Protein AF-A0ABD1BTR8-F1 (afdb_monomer_lite)

Organism: NCBI:txid228776

Sequence (108 aa):
MQILRQRRQIQNQIQIQGWAPPGFSFAGDRLIRLGKLNDPEYVRQRKIFDDQFEDSEGFDVDWDSFDYKFFAMKLEWAGDLDENLNNTELRTLLIETAIKEHNDEYAS

pLDDT: mean 77.1, std 15.8, range [44.53, 96.69]

Foldseek 3Di:
DVVVVVVVVVVVVVVVVPDQPPQWDDDDPDIAGADDPPDPVSVVVVVVQVVQCVVVVNPDGPPVPHRHDDDSDDVVVVVQDDPPDDPVRVVVVVVVVVVVVVCVVPVD

Structure (mmCIF, N/CA/C/O backbone):
data_AF-A0ABD1BTR8-F1
#
_entry.id   AF-A0ABD1BTR8-F1
#
loop_
_atom_site.group_PDB
_atom_site.id
_atom_site.type_symbol
_atom_site.label_atom_id
_atom_site.label_alt_id
_atom_site.label_comp_id
_atom_site.label_asym_id
_atom_site.label_entity_id
_atom_site.label_seq_id
_atom_site.pdbx_PDB_ins_code
_atom_site.Cartn_x
_atom_site.Cartn_y
_atom_site.Cartn_z
_atom_site.occupancy
_atom_site.B_iso_or_equiv
_atom_site.auth_seq_id
_atom_s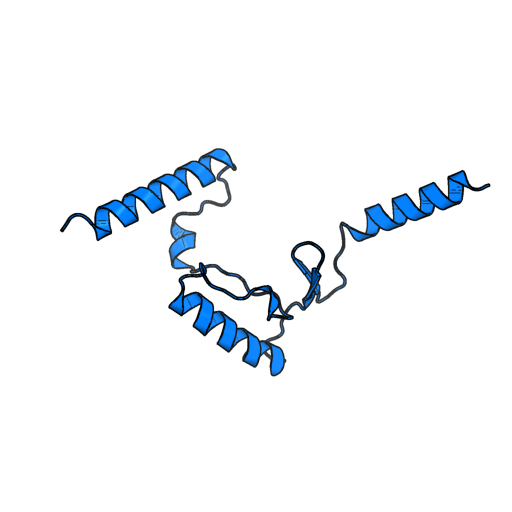ite.auth_comp_id
_atom_site.auth_asym_id
_atom_site.auth_atom_id
_atom_site.pdbx_PDB_model_num
ATOM 1 N N . MET A 1 1 ? -32.043 10.376 -29.817 1.00 53.28 1 MET A N 1
ATOM 2 C CA . MET A 1 1 ? -32.056 10.489 -28.334 1.00 53.28 1 MET A CA 1
ATOM 3 C C . MET A 1 1 ? -31.167 9.468 -27.597 1.00 53.28 1 MET A C 1
ATOM 5 O O . MET A 1 1 ? -30.937 9.659 -26.410 1.00 53.28 1 MET A O 1
ATOM 9 N N . GLN A 1 2 ? -30.621 8.423 -28.242 1.00 55.81 2 GLN A N 1
ATOM 10 C CA . GLN A 1 2 ? -29.746 7.428 -27.580 1.00 55.81 2 GLN A CA 1
ATOM 11 C C . GLN A 1 2 ? -28.290 7.893 -27.374 1.00 55.81 2 GLN A C 1
ATOM 13 O O . GLN A 1 2 ? -27.702 7.617 -26.333 1.00 55.81 2 GLN A O 1
ATOM 18 N N . ILE A 1 3 ? -27.736 8.684 -28.298 1.00 50.78 3 ILE A N 1
ATOM 19 C CA . ILE A 1 3 ? -26.325 9.123 -28.264 1.00 50.78 3 ILE A CA 1
ATOM 20 C C . ILE A 1 3 ? -26.015 10.013 -27.043 1.00 50.78 3 ILE A C 1
ATOM 22 O O . ILE A 1 3 ? -24.941 9.926 -26.453 1.00 50.78 3 ILE A O 1
ATOM 26 N N . LEU A 1 4 ? -26.979 10.830 -26.602 1.00 48.62 4 LEU A N 1
ATOM 27 C CA . LEU A 1 4 ? -26.825 11.682 -25.415 1.00 48.62 4 LEU A CA 1
ATOM 28 C C . LEU A 1 4 ? -26.821 10.879 -24.101 1.00 48.62 4 LEU A C 1
ATOM 30 O O . LEU A 1 4 ? -26.203 11.312 -23.133 1.00 48.62 4 LEU A O 1
ATOM 34 N N . ARG A 1 5 ? -27.464 9.700 -24.063 1.00 53.69 5 ARG A N 1
ATOM 35 C CA . ARG A 1 5 ? -27.437 8.804 -22.893 1.00 53.69 5 ARG A CA 1
ATOM 36 C C . ARG A 1 5 ? -26.109 8.058 -22.791 1.00 53.69 5 ARG A C 1
ATOM 38 O O . ARG A 1 5 ? -25.546 8.002 -21.704 1.00 53.69 5 ARG A O 1
ATOM 45 N N . GLN A 1 6 ? -25.573 7.582 -23.915 1.00 47.06 6 GLN A N 1
ATOM 46 C CA . GLN A 1 6 ? -24.249 6.951 -23.961 1.00 47.06 6 GLN A CA 1
ATOM 47 C C . GLN A 1 6 ? -23.128 7.934 -23.613 1.00 47.06 6 GLN A C 1
ATOM 49 O O . GLN A 1 6 ? -22.268 7.602 -22.806 1.00 47.06 6 GLN A O 1
ATOM 54 N N . ARG A 1 7 ? -23.167 9.174 -24.123 1.00 46.41 7 ARG A N 1
ATOM 55 C CA . ARG A 1 7 ? -22.183 10.203 -23.737 1.00 46.41 7 ARG A CA 1
ATOM 56 C C . ARG A 1 7 ? -22.220 10.525 -22.242 1.00 46.41 7 ARG A C 1
ATOM 58 O O . ARG A 1 7 ? -21.163 10.689 -21.649 1.00 46.41 7 ARG A O 1
ATOM 65 N N . ARG A 1 8 ? -23.406 10.551 -21.623 1.00 51.06 8 ARG A N 1
ATOM 66 C CA . ARG A 1 8 ? -23.549 10.768 -20.173 1.00 51.06 8 ARG A CA 1
ATOM 67 C C . ARG A 1 8 ? -23.059 9.566 -19.351 1.00 51.06 8 ARG A C 1
ATOM 69 O O . ARG A 1 8 ? -22.484 9.766 -18.292 1.00 51.06 8 ARG A O 1
ATOM 76 N N . GLN A 1 9 ? -23.232 8.337 -19.844 1.00 51.94 9 GLN A N 1
ATOM 77 C CA . GLN A 1 9 ? -22.678 7.133 -19.208 1.00 51.94 9 GLN A CA 1
ATOM 78 C C . GLN A 1 9 ? -21.152 7.065 -19.310 1.00 51.94 9 GLN A C 1
ATOM 80 O O . GLN A 1 9 ? -20.505 6.740 -18.323 1.00 51.94 9 GLN A O 1
ATOM 85 N N . ILE A 1 10 ? -20.582 7.441 -20.457 1.00 52.28 10 ILE A N 1
ATOM 86 C CA . ILE A 1 10 ? -19.129 7.501 -20.659 1.00 52.28 10 ILE A CA 1
ATOM 87 C C . ILE A 1 10 ? -18.516 8.635 -19.824 1.00 52.28 10 ILE A C 1
ATOM 89 O O . ILE A 1 10 ? -17.500 8.431 -19.175 1.00 52.28 10 ILE A O 1
ATOM 93 N N . GLN A 1 11 ? -19.157 9.808 -19.756 1.00 47.22 11 GLN A N 1
ATOM 94 C CA . GLN A 1 11 ? -18.713 10.895 -18.872 1.00 47.22 11 GLN A CA 1
ATOM 95 C C . GLN A 1 11 ? -18.822 10.526 -17.387 1.00 47.22 11 GLN A C 1
ATOM 97 O O . GLN A 1 11 ? -17.911 10.849 -16.634 1.00 47.22 11 GLN A O 1
ATOM 102 N N . ASN A 1 12 ? -19.864 9.791 -16.976 1.00 49.53 12 ASN A N 1
ATOM 103 C CA . ASN A 1 12 ? -19.949 9.245 -15.620 1.00 49.53 12 ASN A CA 1
ATOM 104 C C . ASN A 1 12 ? -18.867 8.183 -15.361 1.00 49.53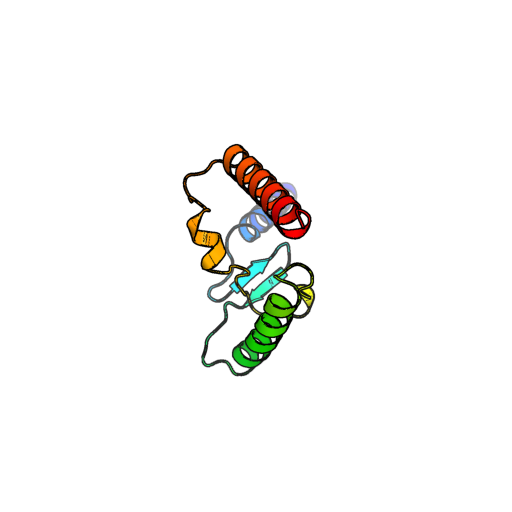 12 ASN A C 1
ATOM 106 O O . ASN A 1 12 ? -18.270 8.206 -14.297 1.00 49.53 12 ASN A O 1
ATOM 110 N N . GLN A 1 13 ? -18.559 7.294 -16.313 1.00 44.53 13 GLN A N 1
ATOM 111 C CA . GLN A 1 13 ? -17.465 6.320 -16.171 1.00 44.53 13 GLN A CA 1
ATOM 112 C C . GLN A 1 13 ? -16.088 6.987 -16.065 1.00 44.53 13 GLN A C 1
ATOM 114 O O . GLN A 1 13 ? -15.278 6.570 -15.245 1.00 44.53 13 GLN A O 1
ATOM 119 N N . ILE A 1 14 ? -15.845 8.053 -16.829 1.00 46.69 14 ILE A N 1
ATOM 120 C CA . ILE A 1 14 ? -14.594 8.822 -16.774 1.00 46.69 14 ILE A CA 1
ATOM 121 C C . ILE A 1 14 ? -14.511 9.660 -15.481 1.00 46.69 14 ILE A C 1
ATOM 123 O O . ILE A 1 14 ? -13.427 9.826 -14.934 1.00 46.69 14 ILE A O 1
ATOM 127 N N . GLN A 1 15 ? -15.637 10.131 -14.927 1.00 45.75 15 GLN A N 1
ATOM 128 C CA . GLN A 1 15 ? -15.659 10.829 -13.631 1.00 45.75 15 GLN A CA 1
ATOM 129 C C . GLN A 1 15 ? -15.409 9.916 -12.420 1.00 45.75 15 GLN A C 1
ATOM 131 O O . GLN A 1 15 ? -14.946 10.409 -11.394 1.00 45.75 15 GLN A O 1
ATOM 136 N N . ILE A 1 16 ? -15.663 8.606 -12.519 1.00 52.22 16 ILE A N 1
ATOM 137 C CA . ILE A 1 16 ? -15.403 7.653 -11.422 1.00 52.22 16 ILE A CA 1
ATOM 138 C C . ILE A 1 16 ? -13.899 7.336 -11.289 1.00 52.22 16 ILE A C 1
ATOM 140 O O . ILE A 1 16 ? -13.453 6.937 -10.219 1.00 52.22 16 ILE A O 1
ATOM 144 N N . GLN A 1 17 ? -13.087 7.581 -12.324 1.00 51.19 17 GLN A N 1
ATOM 145 C CA . GLN A 1 17 ? -11.655 7.244 -12.315 1.00 51.19 17 GLN A CA 1
ATOM 146 C C . GLN A 1 17 ? -10.741 8.249 -11.587 1.00 51.19 17 GLN A C 1
ATOM 148 O O . GLN A 1 17 ? -9.546 7.998 -11.477 1.00 51.19 17 GLN A O 1
ATOM 153 N N . GLY A 1 18 ? -11.257 9.375 -11.080 1.00 60.53 18 GLY A N 1
ATOM 154 C CA . GLY A 1 18 ? -10.411 10.434 -10.503 1.00 60.53 18 GLY A CA 1
ATOM 155 C C . GLY A 1 18 ? -10.623 10.747 -9.023 1.00 60.53 18 GLY A C 1
ATOM 156 O O . GLY A 1 18 ? -9.792 11.434 -8.434 1.00 60.53 18 GLY A O 1
ATOM 157 N N . TRP A 1 19 ? -11.719 10.294 -8.409 1.00 67.00 19 TRP A N 1
ATOM 158 C CA . TRP A 1 19 ? -12.077 10.725 -7.056 1.00 67.00 19 TRP A CA 1
ATOM 159 C C . TRP A 1 19 ? -12.524 9.552 -6.186 1.00 67.00 19 TRP A C 1
ATOM 161 O O . TRP A 1 19 ? -13.638 9.048 -6.314 1.00 67.00 19 TRP A O 1
ATOM 171 N N . ALA A 1 20 ? -11.646 9.129 -5.275 1.00 79.81 20 ALA A N 1
ATOM 172 C CA . ALA A 1 20 ? -12.032 8.232 -4.194 1.00 79.81 20 ALA A CA 1
ATOM 173 C C . ALA A 1 20 ? -12.880 9.006 -3.163 1.00 79.81 20 ALA A C 1
ATOM 175 O O . ALA A 1 20 ? -12.514 10.134 -2.807 1.00 79.81 20 ALA A O 1
ATOM 176 N N . PRO A 1 21 ? -13.991 8.440 -2.655 1.00 84.88 21 PRO A N 1
ATOM 177 C CA . PRO A 1 21 ? -14.754 9.058 -1.578 1.00 84.88 21 PRO A CA 1
ATOM 178 C C . PRO A 1 21 ? -13.872 9.351 -0.353 1.00 84.88 21 PRO A C 1
ATOM 180 O O . PRO A 1 21 ? -12.894 8.638 -0.114 1.00 84.88 21 PRO A O 1
ATOM 183 N N . PRO A 1 22 ? -14.214 10.358 0.470 1.00 85.00 22 PRO A N 1
ATOM 184 C CA . PRO A 1 22 ? -13.471 10.648 1.692 1.00 85.00 22 PRO A CA 1
ATOM 185 C 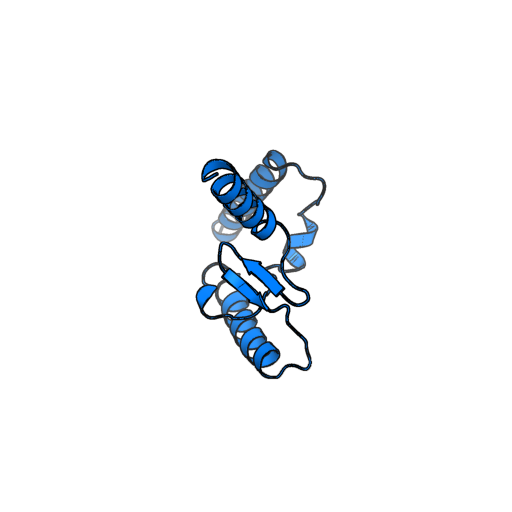C . PRO A 1 22 ? -13.319 9.405 2.576 1.00 85.00 22 PRO A C 1
ATOM 187 O O . PRO A 1 22 ? -14.298 8.722 2.872 1.00 85.00 22 PRO A O 1
ATOM 190 N N . GLY A 1 23 ? -12.090 9.125 3.011 1.00 85.44 23 GLY A N 1
ATOM 191 C CA . GLY A 1 23 ? -11.782 7.931 3.803 1.00 85.44 23 GLY A CA 1
ATOM 192 C C . GLY A 1 23 ? -11.521 6.670 2.978 1.00 85.44 23 GLY A C 1
ATOM 193 O O . GLY A 1 23 ? -11.379 5.605 3.570 1.00 85.44 23 GLY A O 1
ATOM 194 N N . PHE A 1 24 ? -11.425 6.772 1.652 1.00 87.25 24 PHE A N 1
ATOM 195 C CA . PHE A 1 24 ? -11.088 5.661 0.768 1.00 87.25 24 PHE A CA 1
ATOM 196 C C . PHE A 1 24 ? -9.958 6.031 -0.206 1.00 87.25 24 PHE A C 1
ATOM 198 O O . PHE A 1 24 ? -9.703 7.203 -0.477 1.00 87.25 24 PHE A O 1
ATOM 205 N N . SER A 1 25 ? -9.280 5.016 -0.736 1.00 85.38 25 SER A N 1
ATOM 206 C CA . SER A 1 25 ? -8.282 5.096 -1.806 1.00 85.38 25 SER A CA 1
ATOM 207 C C . SER A 1 25 ? -8.588 4.021 -2.838 1.00 85.38 25 SER A C 1
ATOM 209 O O . SER A 1 25 ? -9.113 2.965 -2.496 1.00 85.38 25 SER A O 1
ATOM 211 N N . PHE A 1 26 ? -8.206 4.256 -4.088 1.00 83.81 26 PHE A N 1
ATOM 212 C CA . PHE A 1 26 ? -8.138 3.179 -5.070 1.00 83.81 26 PHE A CA 1
ATOM 213 C C . PHE A 1 26 ? -6.822 2.404 -4.925 1.00 83.81 26 PHE A C 1
ATOM 215 O O . PHE A 1 26 ? -5.786 3.000 -4.611 1.00 83.81 26 PHE A O 1
ATOM 222 N N . ALA A 1 27 ? -6.889 1.092 -5.141 1.00 81.06 27 ALA A N 1
ATOM 223 C CA . ALA A 1 27 ? -5.770 0.182 -5.364 1.00 81.06 27 ALA A CA 1
ATOM 224 C C . ALA A 1 27 ? -6.145 -0.707 -6.558 1.00 81.06 27 ALA A C 1
ATOM 226 O O . ALA A 1 27 ? -6.932 -1.645 -6.428 1.00 81.06 27 ALA A O 1
ATOM 227 N N . GLY A 1 28 ? -5.676 -0.331 -7.751 1.00 80.75 28 GLY A N 1
ATOM 228 C CA . GLY A 1 28 ? -6.257 -0.832 -8.999 1.00 80.75 28 GLY A CA 1
ATOM 229 C C . GLY A 1 28 ? -7.755 -0.513 -9.066 1.00 80.75 28 GLY A C 1
ATOM 230 O O . GLY A 1 28 ? -8.164 0.612 -8.778 1.00 80.75 28 GLY A O 1
ATOM 231 N N . ASP A 1 29 ? -8.568 -1.522 -9.372 1.00 83.88 29 ASP A N 1
ATOM 232 C CA . ASP A 1 29 ? -10.031 -1.400 -9.440 1.00 83.88 29 ASP A CA 1
ATOM 233 C C . ASP A 1 29 ? -10.723 -1.529 -8.067 1.00 83.88 29 ASP A C 1
ATOM 235 O O . ASP A 1 29 ? -11.944 -1.379 -7.964 1.00 83.88 29 ASP A O 1
ATOM 239 N N . ARG A 1 30 ? -9.970 -1.808 -6.991 1.00 84.00 30 ARG A N 1
ATOM 240 C CA . ARG A 1 30 ? -10.515 -1.968 -5.635 1.00 84.00 30 ARG A CA 1
ATOM 241 C C . ARG A 1 30 ? -10.560 -0.633 -4.901 1.00 84.00 30 ARG A C 1
ATOM 243 O O . ARG A 1 30 ? -9.618 0.157 -4.946 1.00 84.00 30 ARG A O 1
ATOM 250 N N . LEU A 1 31 ? -11.649 -0.415 -4.166 1.00 88.06 31 LEU A N 1
ATOM 251 C CA . LEU A 1 31 ? -11.785 0.700 -3.235 1.00 88.06 31 LEU A CA 1
ATOM 252 C C . LEU A 1 31 ? -11.428 0.224 -1.822 1.00 88.06 31 LEU A C 1
ATOM 254 O O . LEU A 1 31 ? -12.173 -0.547 -1.222 1.00 88.06 31 LEU A O 1
ATOM 258 N N . ILE A 1 32 ? -10.301 0.694 -1.296 1.00 89.88 32 ILE A N 1
ATOM 259 C CA . ILE A 1 32 ? -9.784 0.338 0.031 1.00 89.88 32 ILE A CA 1
ATOM 260 C C . ILE A 1 32 ? -9.967 1.491 1.015 1.00 89.88 32 ILE A C 1
ATOM 262 O O . ILE A 1 32 ? -9.961 2.665 0.637 1.00 89.88 32 ILE A O 1
ATOM 266 N N . ARG A 1 33 ? -10.138 1.174 2.296 1.00 91.50 33 ARG A N 1
ATOM 267 C CA . ARG A 1 33 ? -10.338 2.162 3.359 1.00 91.50 33 ARG A CA 1
ATOM 268 C C . ARG A 1 33 ? -9.016 2.833 3.731 1.00 91.50 33 ARG A C 1
ATOM 270 O O . ARG A 1 33 ? -7.973 2.192 3.844 1.00 91.50 33 ARG A O 1
ATOM 277 N N . LEU A 1 34 ? -9.061 4.135 3.985 1.00 86.12 34 LEU A N 1
ATOM 278 C CA . LEU A 1 34 ? -8.003 4.827 4.710 1.00 86.12 34 LEU A CA 1
ATOM 279 C C . LEU A 1 34 ? -8.165 4.495 6.192 1.00 86.12 34 LEU A C 1
ATOM 281 O O . LEU A 1 34 ? -9.218 4.725 6.789 1.00 86.12 34 LEU A O 1
ATOM 285 N N . GLY A 1 35 ? -7.126 3.902 6.762 1.00 84.56 35 GLY A N 1
ATOM 286 C CA . GLY A 1 35 ? -7.133 3.437 8.137 1.00 84.56 35 GLY A CA 1
ATOM 287 C C . GLY A 1 35 ? -7.189 4.544 9.179 1.00 84.56 35 GLY A C 1
ATOM 288 O O . GLY A 1 35 ? -6.725 5.662 8.953 1.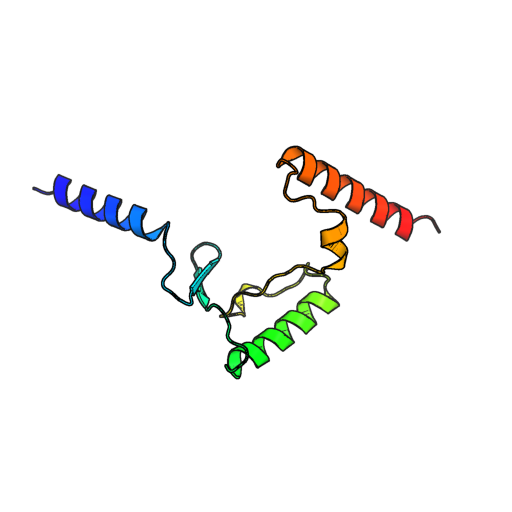00 84.56 35 GLY A O 1
ATOM 289 N N . LYS A 1 36 ? -7.720 4.209 10.358 1.00 85.75 36 LYS A N 1
ATOM 290 C CA . LYS A 1 36 ? -7.674 5.060 11.551 1.00 85.75 36 LYS A CA 1
ATOM 291 C C . LYS A 1 36 ? -7.126 4.255 12.720 1.00 85.75 36 LYS A C 1
ATOM 293 O O . LYS A 1 36 ? -7.562 3.135 12.951 1.00 85.75 36 LYS A O 1
ATOM 298 N N . LEU A 1 37 ? -6.229 4.852 13.502 1.00 83.38 37 LEU A N 1
ATOM 299 C CA . LEU A 1 37 ? -5.578 4.181 14.639 1.00 83.38 37 LEU A CA 1
ATOM 300 C C . LEU A 1 37 ? -6.548 3.757 15.754 1.00 83.38 37 LEU A C 1
ATOM 302 O O . LEU A 1 37 ? -6.200 2.928 16.584 1.00 83.38 37 LEU A O 1
ATOM 306 N N . ASN A 1 38 ? -7.754 4.323 15.786 1.00 89.94 38 ASN A N 1
ATOM 307 C CA . ASN A 1 38 ? -8.793 3.969 16.748 1.00 89.94 38 ASN A CA 1
ATOM 308 C C . ASN A 1 38 ? -9.768 2.894 16.241 1.00 89.94 38 ASN A C 1
ATOM 310 O O . ASN A 1 38 ? -10.691 2.544 16.972 1.00 89.94 38 ASN A O 1
ATOM 314 N N . ASP A 1 39 ? -9.595 2.395 15.016 1.00 93.88 39 ASP A N 1
ATOM 315 C CA . ASP A 1 39 ? -10.371 1.279 14.486 1.00 93.88 39 ASP A CA 1
ATOM 316 C C . ASP A 1 39 ? -9.672 -0.047 14.856 1.00 93.88 39 ASP A C 1
ATOM 318 O O . ASP A 1 39 ? -8.553 -0.294 14.394 1.00 93.88 39 ASP A O 1
ATOM 322 N N . PRO A 1 40 ? -10.289 -0.912 15.686 1.00 95.25 40 PRO A N 1
ATOM 323 C CA . PRO A 1 40 ? -9.674 -2.170 16.104 1.00 95.25 40 PRO A CA 1
ATOM 324 C C . PRO A 1 40 ? -9.329 -3.101 14.938 1.00 95.25 40 PRO A C 1
ATOM 326 O O . PRO A 1 40 ? -8.340 -3.827 15.008 1.00 95.25 40 PRO A O 1
ATOM 329 N N . GLU A 1 41 ? -10.113 -3.071 13.858 1.00 95.12 41 GLU A N 1
ATOM 330 C CA . GLU A 1 41 ? -9.871 -3.907 12.683 1.00 95.12 41 GLU A CA 1
ATOM 331 C C . GLU A 1 41 ? -8.707 -3.362 11.851 1.00 95.12 41 GLU A C 1
ATOM 333 O O . GLU A 1 41 ? -7.903 -4.141 11.342 1.00 95.12 41 GLU A O 1
ATOM 338 N N . TYR A 1 42 ? -8.550 -2.035 11.786 1.00 94.06 42 TYR A N 1
ATOM 339 C CA . TYR A 1 42 ? -7.345 -1.434 11.208 1.00 94.06 42 TYR A CA 1
ATOM 340 C C . TYR A 1 42 ? -6.094 -1.849 11.983 1.00 94.06 42 TYR A C 1
ATOM 342 O O . TYR A 1 42 ? -5.115 -2.258 11.370 1.00 94.06 42 TYR A O 1
ATOM 350 N N . VAL A 1 43 ? -6.125 -1.791 13.319 1.00 94.62 43 VAL A N 1
ATOM 351 C CA . VAL A 1 43 ? -4.985 -2.196 14.162 1.00 94.62 43 VAL A CA 1
ATOM 352 C C . VAL A 1 43 ? -4.661 -3.680 13.977 1.00 94.62 43 VAL A C 1
ATOM 354 O O . VAL A 1 43 ? -3.493 -4.047 13.855 1.00 94.62 43 VAL A O 1
ATOM 357 N N . ARG A 1 44 ? -5.686 -4.537 13.906 1.00 96.38 44 ARG A N 1
ATOM 358 C CA . ARG A 1 44 ? -5.514 -5.973 13.664 1.00 96.38 44 ARG A CA 1
ATOM 359 C C . ARG A 1 44 ? -4.872 -6.249 12.303 1.00 96.38 44 ARG A C 1
ATOM 361 O O . ARG A 1 44 ? -3.906 -7.002 12.240 1.00 96.38 44 ARG A O 1
ATOM 368 N N . GLN A 1 45 ? -5.394 -5.649 11.231 1.00 96.69 45 GLN A N 1
ATOM 369 C CA . GLN A 1 45 ? -4.850 -5.817 9.880 1.00 96.69 45 GLN A CA 1
ATOM 370 C C . GLN A 1 45 ? -3.455 -5.202 9.745 1.00 96.69 45 GLN A C 1
ATOM 372 O O . GLN A 1 45 ? -2.605 -5.797 9.095 1.00 96.69 45 GLN A O 1
ATOM 377 N N . ARG A 1 46 ? -3.193 -4.070 10.412 1.00 94.44 46 ARG A N 1
ATOM 378 C CA . ARG A 1 46 ? -1.873 -3.434 10.437 1.00 94.44 46 ARG A CA 1
ATOM 379 C C . ARG A 1 46 ? -0.814 -4.370 11.003 1.00 94.44 46 ARG A C 1
ATOM 381 O O . ARG A 1 46 ? 0.239 -4.489 10.404 1.00 94.44 46 ARG A O 1
ATOM 388 N N . LYS A 1 47 ? -1.121 -5.068 12.099 1.00 95.31 47 LYS A N 1
ATOM 389 C CA . LYS A 1 47 ? -0.201 -6.050 12.677 1.00 95.31 47 LYS A CA 1
ATOM 390 C C . LYS A 1 47 ? 0.136 -7.174 11.691 1.00 95.31 47 LYS A C 1
ATOM 392 O O . LYS A 1 47 ? 1.296 -7.496 11.525 1.00 95.31 47 LYS A O 1
ATOM 397 N N . ILE A 1 48 ? -0.872 -7.735 11.019 1.00 96.44 48 ILE A N 1
ATOM 398 C CA . ILE A 1 48 ? -0.662 -8.804 10.025 1.00 96.44 48 ILE A CA 1
ATOM 399 C C . ILE A 1 48 ? 0.173 -8.296 8.847 1.00 96.44 48 ILE A C 1
ATOM 401 O O . ILE A 1 48 ? 1.042 -9.009 8.361 1.00 96.44 48 ILE A O 1
ATOM 405 N N . PHE A 1 49 ? -0.101 -7.072 8.392 1.00 95.31 49 PHE A N 1
ATOM 406 C CA . PHE A 1 49 ? 0.690 -6.420 7.360 1.00 95.31 49 PHE A CA 1
ATOM 407 C C . PHE A 1 49 ? 2.145 -6.242 7.801 1.00 95.31 49 PHE A C 1
ATOM 409 O O . PHE A 1 49 ? 3.029 -6.613 7.044 1.00 95.31 49 PHE A O 1
ATOM 416 N N . ASP A 1 50 ? 2.384 -5.704 9.000 1.00 93.38 50 ASP A N 1
ATOM 417 C CA . ASP A 1 50 ? 3.736 -5.480 9.517 1.00 93.38 50 ASP A CA 1
ATOM 418 C C . ASP A 1 50 ? 4.489 -6.824 9.633 1.00 93.38 50 ASP A C 1
ATOM 420 O O . ASP A 1 50 ? 5.602 -6.917 9.129 1.00 93.38 50 ASP A O 1
ATOM 424 N N . ASP A 1 51 ? 3.849 -7.884 10.153 1.00 95.00 51 ASP A N 1
ATOM 425 C CA . ASP A 1 51 ? 4.432 -9.236 10.231 1.00 95.00 51 ASP A CA 1
ATOM 426 C C . ASP A 1 51 ? 4.827 -9.761 8.825 1.00 95.00 51 ASP A C 1
ATOM 428 O O . ASP A 1 51 ? 5.968 -10.154 8.599 1.00 95.00 51 ASP A O 1
ATOM 432 N N . GLN A 1 52 ? 3.916 -9.711 7.839 1.00 94.88 52 GLN A N 1
ATOM 433 C CA . GLN A 1 52 ? 4.207 -10.160 6.464 1.00 94.88 52 GLN A CA 1
ATOM 434 C C . GLN A 1 52 ? 5.274 -9.304 5.776 1.00 94.88 52 GLN A C 1
ATOM 436 O O . GLN A 1 52 ? 6.107 -9.813 5.025 1.00 94.88 52 GLN A O 1
ATOM 441 N N . PHE A 1 53 ? 5.225 -7.991 5.980 1.00 92.88 53 PHE A N 1
ATOM 442 C CA . PHE A 1 53 ? 6.123 -7.045 5.338 1.00 92.88 53 PHE A CA 1
ATOM 443 C C . PHE A 1 53 ? 7.539 -7.131 5.914 1.00 92.88 53 PHE A C 1
ATOM 445 O O . PHE A 1 53 ? 8.501 -7.021 5.160 1.00 92.88 53 PHE A O 1
ATOM 452 N N . GLU A 1 54 ? 7.683 -7.342 7.223 1.00 90.50 54 GLU A N 1
ATOM 453 C CA . GLU A 1 54 ? 8.982 -7.557 7.862 1.00 90.50 54 GLU A CA 1
ATOM 454 C C . GLU A 1 54 ? 9.581 -8.907 7.460 1.00 90.50 54 GLU A C 1
ATOM 456 O O . GLU A 1 54 ? 10.726 -8.930 7.009 1.00 90.50 54 GLU A O 1
ATOM 461 N N . ASP A 1 55 ? 8.802 -9.992 7.530 1.00 91.88 55 ASP A N 1
ATOM 462 C CA . ASP A 1 55 ? 9.279 -11.349 7.231 1.00 91.88 55 ASP A CA 1
ATOM 463 C C . ASP A 1 55 ? 9.692 -11.530 5.762 1.00 91.88 55 ASP A C 1
ATOM 465 O O . ASP A 1 55 ? 10.612 -12.291 5.460 1.00 91.88 55 ASP A O 1
ATOM 469 N N . SER A 1 56 ? 9.010 -10.845 4.840 1.00 89.12 56 SER A N 1
ATOM 470 C CA . SER A 1 56 ? 9.252 -10.965 3.395 1.00 89.12 56 SER A CA 1
ATOM 471 C C . SER A 1 56 ? 9.965 -9.769 2.776 1.00 89.12 56 SER A C 1
ATOM 473 O O . SER A 1 56 ? 10.104 -9.718 1.558 1.00 89.12 56 SER A O 1
ATOM 475 N N . GLU A 1 57 ? 10.323 -8.761 3.572 1.00 85.44 57 GLU A N 1
ATOM 476 C CA . GLU A 1 57 ? 10.781 -7.449 3.089 1.00 85.44 57 GLU A CA 1
ATOM 477 C C . GLU A 1 57 ? 9.844 -6.793 2.055 1.00 85.44 57 GLU A C 1
ATOM 479 O O . GLU A 1 57 ? 10.250 -5.964 1.243 1.00 85.44 57 GLU A O 1
ATOM 484 N N . GLY A 1 58 ? 8.559 -7.151 2.088 1.00 85.19 58 GLY A N 1
ATOM 485 C CA . GLY A 1 58 ? 7.541 -6.652 1.172 1.00 85.19 58 GLY A CA 1
ATOM 486 C C . GLY A 1 58 ? 7.386 -7.440 -0.130 1.00 85.19 58 GLY A C 1
ATOM 487 O O . GLY A 1 58 ? 6.519 -7.078 -0.929 1.00 85.19 58 GLY A O 1
ATOM 488 N N . PHE A 1 59 ? 8.163 -8.505 -0.350 1.00 85.50 59 PHE A N 1
ATOM 489 C CA . PHE A 1 59 ? 8.049 -9.347 -1.546 1.00 85.50 59 PHE A CA 1
ATOM 490 C C . PHE A 1 59 ? 6.848 -10.302 -1.511 1.00 85.50 59 PHE A C 1
ATOM 492 O O . PHE A 1 59 ? 6.295 -10.601 -2.569 1.00 85.50 59 PHE A O 1
ATOM 499 N N . ASP A 1 60 ? 6.428 -10.756 -0.326 1.00 92.25 60 ASP A N 1
ATOM 500 C CA . ASP A 1 60 ? 5.368 -11.760 -0.143 1.00 92.25 60 ASP A CA 1
ATOM 501 C C . ASP A 1 60 ? 4.286 -11.259 0.824 1.00 92.25 60 ASP A C 1
ATOM 503 O O . ASP A 1 60 ? 4.047 -11.800 1.903 1.00 92.25 60 ASP A O 1
ATOM 507 N N . VAL A 1 61 ? 3.649 -10.153 0.438 1.00 92.56 61 VAL A N 1
ATOM 508 C CA . VAL A 1 61 ? 2.507 -9.578 1.158 1.00 92.56 61 VAL A CA 1
ATOM 509 C C . VAL A 1 61 ? 1.220 -9.932 0.418 1.00 92.56 61 VAL A C 1
ATOM 511 O O . VAL A 1 61 ? 1.065 -9.610 -0.763 1.00 92.56 61 VAL A O 1
ATOM 514 N N . ASP A 1 62 ? 0.259 -10.536 1.121 1.00 93.94 62 ASP A N 1
ATOM 515 C CA . ASP A 1 62 ? -1.071 -10.835 0.577 1.00 93.94 62 ASP A CA 1
ATOM 516 C C . ASP A 1 62 ? -1.937 -9.569 0.567 1.00 93.94 62 ASP A C 1
ATOM 518 O O . ASP A 1 62 ? -2.831 -9.369 1.397 1.00 93.94 62 ASP A O 1
ATOM 522 N N . TRP A 1 63 ? -1.655 -8.690 -0.395 1.00 89.50 63 TRP A N 1
ATOM 523 C CA . TRP A 1 63 ? -2.339 -7.411 -0.593 1.00 89.50 63 TRP A CA 1
ATOM 524 C C . TRP A 1 63 ? -3.857 -7.546 -0.753 1.00 89.50 63 TRP A C 1
ATOM 526 O O . TRP A 1 63 ? -4.602 -6.599 -0.472 1.00 89.50 63 TRP A O 1
ATOM 536 N N . ASP A 1 64 ? -4.333 -8.713 -1.189 1.00 90.38 64 ASP A N 1
ATOM 537 C CA . ASP A 1 64 ? -5.753 -8.953 -1.397 1.00 90.38 64 ASP A CA 1
ATOM 538 C C . ASP A 1 64 ? -6.526 -9.242 -0.109 1.00 90.38 64 ASP A C 1
ATOM 540 O O . ASP A 1 64 ? -7.719 -8.931 -0.036 1.00 90.38 64 ASP A O 1
ATOM 544 N N . SER A 1 65 ? -5.837 -9.699 0.937 1.00 92.56 65 SER A N 1
ATOM 545 C CA . SER A 1 65 ? -6.425 -9.964 2.254 1.00 92.56 65 SER A CA 1
ATOM 546 C C . SER A 1 65 ? -6.787 -8.712 3.067 1.00 92.56 65 SER A C 1
ATOM 548 O O . SER A 1 65 ? -7.518 -8.815 4.057 1.00 92.56 65 SER A O 1
ATOM 550 N N . PHE A 1 66 ? -6.308 -7.529 2.664 1.00 93.56 66 PHE A N 1
ATOM 551 C CA . PHE A 1 66 ? -6.486 -6.290 3.420 1.00 93.56 66 PHE A CA 1
ATOM 552 C C . PHE A 1 66 ? -7.622 -5.415 2.877 1.00 93.56 66 PHE A C 1
ATOM 554 O O . PHE A 1 66 ? -7.789 -5.224 1.670 1.00 93.56 66 PHE A O 1
ATOM 561 N N . ASP A 1 67 ? -8.367 -4.806 3.800 1.00 93.56 67 ASP A N 1
ATOM 562 C CA . ASP A 1 67 ? -9.397 -3.804 3.504 1.00 93.56 67 ASP A CA 1
ATOM 563 C C . ASP A 1 67 ? -8.881 -2.367 3.623 1.00 93.56 67 ASP A C 1
ATOM 565 O O . ASP A 1 67 ? -9.592 -1.418 3.272 1.00 93.56 67 ASP A O 1
ATOM 569 N N . TYR A 1 68 ? -7.685 -2.195 4.188 1.00 93.75 68 TYR A N 1
ATOM 570 C CA . TYR A 1 68 ? -7.074 -0.903 4.464 1.00 93.75 68 TYR A CA 1
ATOM 571 C C . TYR A 1 68 ? -5.826 -0.679 3.624 1.00 93.75 68 TYR A C 1
ATOM 573 O O . TYR A 1 68 ? -5.109 -1.610 3.267 1.00 93.75 68 TYR A O 1
ATOM 581 N N . LYS A 1 69 ? -5.541 0.593 3.345 1.00 88.50 69 LYS A N 1
ATOM 582 C CA . LYS A 1 69 ? -4.284 0.992 2.715 1.00 88.50 69 LYS A CA 1
ATOM 583 C C . LYS A 1 69 ? -3.143 0.979 3.727 1.00 88.50 69 LYS A C 1
ATOM 585 O O . LYS A 1 69 ? -3.193 1.721 4.710 1.00 88.50 69 LYS A O 1
ATOM 590 N N . PHE A 1 70 ? -2.095 0.226 3.417 1.00 90.06 70 PHE A N 1
ATOM 591 C CA . PHE A 1 70 ? -0.815 0.256 4.119 1.00 90.06 70 PHE A CA 1
ATOM 592 C C . PHE A 1 70 ? 0.289 0.735 3.175 1.00 90.06 70 PHE A C 1
ATOM 594 O O . PHE A 1 70 ? 0.222 0.518 1.966 1.00 90.06 70 PHE A O 1
ATOM 601 N N . PHE A 1 71 ? 1.273 1.448 3.720 1.00 81.81 71 PHE A N 1
ATOM 602 C CA . PHE A 1 71 ? 2.417 1.931 2.953 1.00 81.81 71 PHE A CA 1
ATOM 603 C C . PHE A 1 71 ? 3.577 0.951 3.135 1.00 81.81 71 PHE A C 1
ATOM 605 O O . PHE A 1 71 ? 4.121 0.850 4.230 1.00 81.81 71 PHE A O 1
ATOM 612 N N . ALA A 1 72 ? 3.944 0.250 2.062 1.00 81.25 72 ALA A N 1
ATOM 613 C CA . ALA A 1 72 ? 5.124 -0.610 1.992 1.00 81.25 72 ALA A CA 1
ATOM 614 C C . ALA A 1 72 ? 6.385 0.236 1.777 1.00 81.25 72 ALA A C 1
ATOM 616 O O . ALA A 1 72 ? 6.883 0.366 0.662 1.00 81.25 72 ALA A O 1
ATOM 617 N N . MET A 1 73 ? 6.860 0.884 2.836 1.00 69.50 73 MET A N 1
ATOM 618 C CA . MET A 1 73 ? 8.084 1.677 2.782 1.00 69.50 73 MET A CA 1
ATOM 619 C C . MET A 1 73 ? 8.821 1.559 4.109 1.00 69.50 73 MET A C 1
ATOM 621 O O . MET A 1 73 ? 8.296 1.978 5.142 1.00 69.50 73 MET A O 1
ATOM 625 N N . LYS A 1 74 ? 10.049 1.034 4.080 1.00 68.69 74 LYS A N 1
ATOM 626 C CA . LYS A 1 74 ? 10.993 1.226 5.183 1.00 68.69 74 LYS A CA 1
ATOM 627 C C . LYS A 1 74 ? 11.614 2.613 5.023 1.00 68.69 74 LYS A C 1
ATOM 629 O O . LYS A 1 74 ? 12.046 2.980 3.935 1.00 68.69 74 LYS A O 1
ATOM 634 N N . LEU A 1 75 ? 11.657 3.399 6.100 1.00 60.03 75 LEU A N 1
ATOM 635 C CA . LEU A 1 75 ? 12.288 4.732 6.091 1.00 60.03 75 LEU A CA 1
ATOM 636 C C . LEU A 1 75 ? 13.775 4.669 5.708 1.00 60.03 75 LEU A C 1
ATOM 638 O O . LEU A 1 75 ? 14.318 5.626 5.172 1.00 60.03 75 LEU A O 1
ATOM 642 N N . GLU A 1 76 ? 14.403 3.524 5.946 1.00 65.00 76 GLU A N 1
ATOM 643 C CA . GLU A 1 76 ? 15.773 3.182 5.560 1.00 65.00 76 GLU A CA 1
ATOM 644 C C . GLU A 1 76 ? 15.971 3.252 4.039 1.00 65.00 76 GLU A C 1
ATOM 646 O O . GLU A 1 76 ? 17.012 3.702 3.575 1.00 65.00 76 GLU A O 1
ATOM 651 N N . TRP A 1 77 ? 14.940 2.900 3.262 1.00 65.38 77 TRP A N 1
ATOM 652 C CA . TRP A 1 77 ? 14.950 2.997 1.801 1.00 65.38 77 TRP A CA 1
ATOM 653 C C . TRP A 1 77 ? 14.799 4.437 1.307 1.00 65.38 77 TRP A C 1
ATOM 655 O O . TRP A 1 77 ? 15.204 4.761 0.197 1.00 65.38 77 TRP A O 1
ATOM 665 N N . ALA A 1 78 ? 14.208 5.322 2.112 1.00 58.72 78 ALA A N 1
ATOM 666 C CA . ALA A 1 78 ? 13.922 6.695 1.705 1.00 58.72 78 ALA A CA 1
ATOM 667 C C . ALA A 1 78 ? 15.174 7.588 1.657 1.00 58.72 78 ALA A C 1
ATOM 669 O O . ALA A 1 78 ? 15.122 8.653 1.053 1.00 58.72 78 ALA A O 1
ATOM 670 N N . GLY A 1 79 ? 16.289 7.169 2.270 1.00 59.91 79 GLY A N 1
ATOM 671 C CA . GLY A 1 79 ? 17.545 7.928 2.253 1.00 59.91 79 GLY A CA 1
ATOM 672 C C . GLY A 1 79 ? 18.128 8.123 0.850 1.00 59.91 79 GLY A C 1
ATOM 673 O O . GLY A 1 79 ? 18.733 9.161 0.592 1.00 59.91 79 GLY A O 1
ATOM 674 N N . ASP A 1 80 ? 17.877 7.169 -0.052 1.00 56.38 80 ASP A N 1
ATOM 675 C CA . ASP A 1 80 ? 18.399 7.175 -1.424 1.00 56.38 80 ASP A CA 1
ATOM 676 C C . ASP A 1 80 ? 17.334 7.545 -2.473 1.00 56.38 80 ASP A C 1
ATOM 678 O O . ASP A 1 80 ? 17.659 7.842 -3.623 1.00 56.38 80 ASP A O 1
ATOM 682 N N . LEU A 1 81 ? 16.052 7.553 -2.096 1.00 56.59 81 LEU A N 1
ATOM 683 C CA . LEU A 1 81 ? 14.940 7.856 -2.997 1.00 56.59 81 LEU A CA 1
ATOM 684 C C . LEU A 1 81 ? 14.682 9.368 -3.031 1.00 56.59 81 LEU A C 1
ATOM 686 O O . LEU A 1 81 ? 13.862 9.895 -2.283 1.00 56.59 81 LEU A O 1
ATOM 690 N N . ASP A 1 82 ? 15.378 10.073 -3.920 1.00 59.03 82 ASP A N 1
ATOM 691 C CA . ASP A 1 82 ? 15.088 11.478 -4.211 1.00 59.03 82 ASP A CA 1
ATOM 692 C C . ASP A 1 82 ? 13.786 11.586 -5.032 1.00 59.03 82 ASP A C 1
ATOM 694 O O . ASP A 1 82 ? 13.675 11.084 -6.152 1.00 59.03 82 ASP A O 1
ATOM 698 N N . GLU A 1 83 ? 12.774 12.248 -4.463 1.00 59.88 83 GLU A N 1
ATOM 699 C CA . GLU A 1 83 ? 11.466 12.493 -5.091 1.00 59.88 83 GLU A CA 1
ATOM 700 C C . GLU A 1 83 ? 11.547 13.332 -6.381 1.00 59.88 83 GLU A C 1
ATOM 702 O O . GLU A 1 83 ? 10.580 13.397 -7.143 1.00 59.88 83 GLU A O 1
ATOM 707 N N . ASN A 1 84 ? 12.704 13.944 -6.651 1.00 67.38 84 ASN A N 1
ATOM 708 C CA . ASN A 1 84 ? 12.990 14.669 -7.885 1.00 67.38 84 ASN A CA 1
ATOM 709 C C . ASN A 1 84 ? 13.531 13.772 -9.010 1.00 67.38 84 ASN A C 1
ATOM 711 O O . ASN A 1 84 ? 13.691 14.258 -10.134 1.00 67.38 84 ASN A O 1
ATOM 715 N N . LEU A 1 85 ? 13.794 12.485 -8.746 1.00 69.31 85 LEU A N 1
ATOM 716 C CA . LEU A 1 85 ? 14.272 11.548 -9.763 1.00 69.31 85 LEU A CA 1
ATOM 717 C C . LEU A 1 85 ? 13.167 11.260 -10.775 1.00 69.31 85 LEU A C 1
ATOM 719 O O . LEU A 1 85 ? 12.052 10.850 -10.444 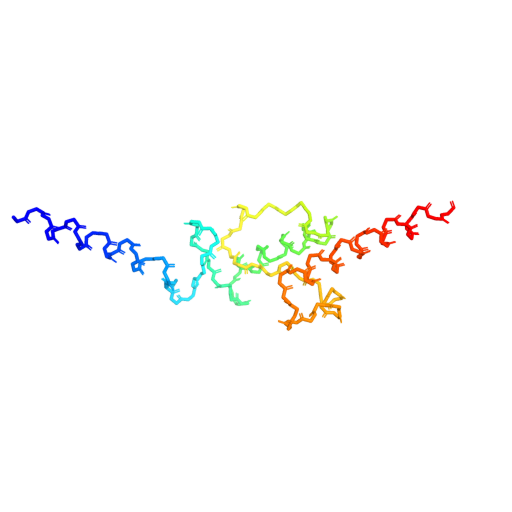1.00 69.31 85 LEU A O 1
ATOM 723 N N . ASN A 1 86 ? 13.491 11.427 -12.052 1.00 81.38 86 ASN A N 1
ATOM 724 C CA . ASN A 1 86 ? 12.601 10.997 -13.116 1.00 81.38 86 ASN A CA 1
ATOM 725 C C . ASN A 1 86 ? 12.568 9.457 -13.212 1.00 81.38 86 ASN A C 1
ATOM 727 O O . ASN A 1 86 ? 13.443 8.756 -12.708 1.00 81.38 86 ASN A O 1
ATOM 731 N N . ASN A 1 87 ? 11.566 8.909 -13.908 1.00 77.75 87 ASN A N 1
ATOM 732 C CA . ASN A 1 87 ? 11.359 7.457 -14.019 1.00 77.75 87 ASN A CA 1
ATOM 733 C C . ASN A 1 87 ? 12.599 6.663 -14.468 1.00 77.75 87 ASN A C 1
ATOM 735 O O . ASN A 1 87 ? 12.736 5.495 -14.104 1.00 77.75 87 ASN A O 1
ATOM 739 N N . THR A 1 88 ? 13.465 7.254 -15.294 1.00 85.44 88 THR A N 1
ATOM 740 C CA . THR A 1 88 ? 14.692 6.599 -15.758 1.00 85.44 88 THR A CA 1
ATOM 741 C C . THR A 1 88 ? 15.721 6.550 -14.640 1.00 85.44 88 THR A C 1
ATOM 743 O O . THR A 1 88 ? 16.288 5.494 -14.388 1.00 85.44 88 THR A O 1
ATOM 746 N N . GLU A 1 89 ? 15.922 7.667 -13.946 1.00 80.44 89 GLU A N 1
ATOM 747 C CA . GLU A 1 89 ? 16.870 7.775 -12.836 1.00 80.44 89 GLU A CA 1
ATOM 748 C C . GLU A 1 89 ? 16.476 6.853 -11.680 1.00 80.44 89 GLU A C 1
ATOM 750 O O . GLU A 1 89 ? 17.314 6.106 -11.184 1.00 80.44 89 GLU A O 1
ATOM 755 N N . LEU A 1 90 ? 15.183 6.806 -11.342 1.00 80.06 90 LEU A N 1
ATOM 756 C CA . LEU A 1 90 ? 14.662 5.892 -10.329 1.00 80.06 90 LEU A CA 1
ATOM 757 C C . LEU A 1 90 ? 14.896 4.423 -10.708 1.00 80.06 90 LEU A C 1
ATOM 759 O O . LEU A 1 90 ? 15.321 3.627 -9.878 1.00 80.06 90 LEU A O 1
ATOM 763 N N . ARG A 1 91 ? 14.643 4.040 -11.967 1.00 77.94 91 ARG A N 1
ATOM 764 C CA . ARG A 1 91 ? 14.890 2.662 -12.427 1.00 77.94 91 ARG A CA 1
ATOM 765 C C . ARG A 1 91 ? 16.367 2.293 -12.369 1.00 77.94 91 ARG A C 1
ATOM 767 O O . ARG A 1 91 ? 16.675 1.181 -11.956 1.00 77.94 91 ARG A O 1
ATOM 774 N N . THR A 1 92 ? 17.250 3.195 -12.791 1.00 84.06 92 THR A N 1
ATOM 775 C CA . THR A 1 92 ? 18.698 2.974 -12.729 1.00 84.06 92 THR A CA 1
ATOM 776 C C . THR A 1 92 ? 19.149 2.788 -11.288 1.00 84.06 92 THR A C 1
ATOM 778 O O . THR A 1 92 ? 19.790 1.785 -10.997 1.00 84.06 92 THR A O 1
ATOM 781 N N . LEU A 1 93 ? 18.728 3.679 -10.385 1.00 82.06 93 LEU A N 1
ATOM 782 C CA . LEU A 1 93 ? 19.037 3.591 -8.960 1.00 82.06 93 LEU A CA 1
ATOM 783 C C . LEU A 1 93 ? 18.589 2.247 -8.368 1.00 82.06 93 LEU A C 1
ATOM 785 O O . LEU A 1 93 ? 19.387 1.554 -7.751 1.00 82.06 93 LEU A O 1
ATOM 789 N N . LEU A 1 94 ? 17.339 1.836 -8.612 1.00 80.44 94 LEU A N 1
ATOM 790 C CA . LEU A 1 94 ? 16.809 0.566 -8.099 1.00 80.44 94 LEU A CA 1
ATOM 791 C C . LEU A 1 94 ? 17.592 -0.652 -8.618 1.00 80.44 94 LEU A C 1
ATOM 793 O O . LEU A 1 94 ? 17.835 -1.591 -7.864 1.00 80.44 94 LEU A O 1
ATOM 797 N N . ILE A 1 95 ? 17.993 -0.645 -9.894 1.00 83.19 95 ILE A N 1
ATOM 798 C CA . ILE A 1 95 ? 18.794 -1.728 -10.483 1.00 83.19 95 ILE A CA 1
ATOM 799 C C . ILE A 1 95 ? 20.198 -1.761 -9.866 1.00 83.19 95 ILE A C 1
ATOM 801 O O . ILE A 1 95 ? 20.684 -2.835 -9.519 1.00 83.19 95 ILE A O 1
ATOM 805 N N . GLU A 1 96 ? 20.852 -0.607 -9.733 1.00 84.62 96 GLU A N 1
ATOM 806 C CA . GLU A 1 96 ? 22.201 -0.506 -9.168 1.00 84.62 96 GLU A CA 1
ATOM 807 C C . GLU A 1 96 ? 22.234 -0.926 -7.697 1.00 84.62 96 GLU A C 1
ATOM 809 O O . GLU A 1 96 ? 23.117 -1.696 -7.312 1.00 84.62 96 GLU A O 1
ATOM 814 N N . THR A 1 97 ? 21.250 -0.501 -6.899 1.00 80.81 97 THR A N 1
ATOM 815 C CA . THR A 1 97 ? 21.105 -0.926 -5.501 1.00 80.81 97 THR A CA 1
ATOM 816 C C . THR A 1 97 ? 20.913 -2.438 -5.400 1.00 80.81 97 THR A C 1
ATOM 818 O O . THR A 1 97 ? 21.653 -3.083 -4.663 1.00 80.81 97 THR A O 1
ATOM 821 N N . ALA A 1 98 ? 20.025 -3.029 -6.209 1.00 79.81 98 ALA A N 1
ATOM 822 C CA . ALA A 1 98 ? 19.803 -4.477 -6.203 1.00 79.81 98 ALA A CA 1
ATOM 823 C C . ALA A 1 98 ? 21.062 -5.279 -6.596 1.00 79.81 98 ALA A C 1
ATOM 825 O O . ALA A 1 98 ? 21.357 -6.315 -6.003 1.00 79.81 98 ALA A O 1
ATOM 826 N N . ILE A 1 99 ? 21.834 -4.803 -7.583 1.00 83.50 99 ILE A N 1
ATOM 827 C CA . ILE A 1 99 ? 23.113 -5.427 -7.964 1.00 83.50 99 ILE A CA 1
ATOM 828 C C . ILE A 1 99 ? 24.127 -5.319 -6.823 1.00 83.50 99 ILE A C 1
ATOM 830 O O . ILE A 1 99 ? 24.855 -6.276 -6.560 1.00 83.50 99 ILE A O 1
ATOM 834 N N . LYS A 1 100 ? 24.208 -4.156 -6.171 1.00 81.56 100 LYS A N 1
ATOM 835 C CA . LYS A 1 100 ? 25.133 -3.925 -5.063 1.00 81.56 100 LYS A 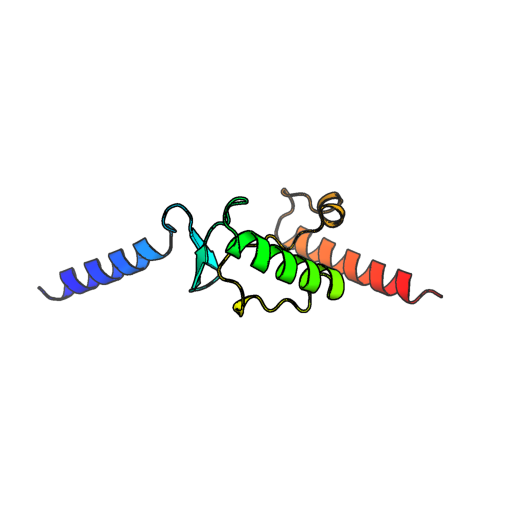CA 1
ATOM 836 C C . LYS A 1 100 ? 24.822 -4.843 -3.884 1.00 81.56 100 LYS A C 1
ATOM 838 O O . LYS A 1 100 ? 25.731 -5.524 -3.432 1.00 81.56 100 LYS A O 1
ATOM 843 N N . GLU A 1 101 ? 23.567 -4.910 -3.448 1.00 78.56 101 GLU A N 1
ATOM 844 C CA . GLU A 1 101 ? 23.143 -5.799 -2.359 1.00 78.56 101 GLU A CA 1
ATOM 845 C C . GLU A 1 101 ? 23.449 -7.266 -2.679 1.00 78.56 101 GLU A C 1
ATOM 847 O O . GLU A 1 101 ? 24.051 -7.957 -1.861 1.00 78.56 101 GLU A O 1
ATOM 852 N N . HIS A 1 102 ? 23.154 -7.720 -3.905 1.00 78.50 102 HIS A N 1
ATOM 853 C CA . HIS A 1 102 ? 23.510 -9.072 -4.341 1.00 78.50 102 HIS A CA 1
ATOM 854 C C . HIS A 1 102 ? 25.026 -9.317 -4.320 1.00 78.50 102 HIS A C 1
ATOM 856 O O . HIS A 1 102 ? 25.488 -10.372 -3.901 1.00 78.50 102 HIS A O 1
ATOM 862 N N . ASN A 1 103 ? 25.837 -8.360 -4.762 1.00 80.88 103 ASN A N 1
ATOM 863 C CA . ASN A 1 103 ? 27.286 -8.529 -4.717 1.00 80.88 103 ASN A CA 1
ATOM 864 C C . ASN A 1 103 ? 27.815 -8.526 -3.277 1.00 80.88 103 ASN A C 1
ATOM 866 O O . ASN A 1 103 ? 28.680 -9.335 -2.965 1.00 80.88 103 ASN A O 1
ATOM 870 N N . ASP A 1 104 ? 27.296 -7.660 -2.408 1.00 77.62 104 ASP A N 1
ATOM 871 C CA . ASP A 1 104 ? 27.715 -7.560 -1.007 1.00 77.62 104 ASP A CA 1
ATOM 872 C C . ASP A 1 104 ? 27.341 -8.828 -0.212 1.00 77.62 104 ASP A C 1
ATOM 874 O O . ASP A 1 104 ? 28.119 -9.279 0.629 1.00 77.62 104 ASP A O 1
ATOM 878 N N . GLU A 1 105 ? 26.201 -9.454 -0.516 1.00 73.56 105 GLU A N 1
ATOM 879 C CA . GLU A 1 105 ? 25.757 -10.703 0.118 1.00 73.56 105 GLU A CA 1
ATOM 880 C C . GLU A 1 105 ? 26.576 -11.931 -0.333 1.00 73.56 105 GLU A C 1
ATOM 882 O O . GLU A 1 105 ? 26.804 -12.853 0.453 1.00 73.56 105 GLU A O 1
ATOM 887 N N . TYR A 1 106 ? 27.073 -11.940 -1.577 1.00 65.06 106 TYR A N 1
ATOM 888 C CA . TYR A 1 106 ? 27.775 -13.085 -2.177 1.00 65.06 106 TYR A CA 1
ATOM 889 C C . TYR A 1 106 ? 29.295 -12.887 -2.350 1.00 65.06 106 TYR A C 1
ATOM 891 O O . TYR A 1 106 ? 29.967 -13.772 -2.879 1.00 65.06 106 TYR A O 1
ATOM 899 N N . ALA A 1 107 ? 29.868 -11.772 -1.884 1.00 60.34 107 ALA A N 1
ATOM 900 C CA . ALA A 1 107 ? 31.311 -11.496 -1.929 1.00 60.34 107 ALA A CA 1
ATOM 901 C C . ALA A 1 107 ? 32.125 -12.103 -0.759 1.00 60.34 107 ALA A C 1
ATOM 903 O O . ALA A 1 107 ? 33.239 -11.643 -0.490 1.00 60.34 107 ALA A O 1
ATOM 904 N N . SER A 1 108 ? 31.602 -13.133 -0.076 1.00 52.50 108 SER A N 1
ATOM 905 C CA . SER A 1 108 ? 32.338 -13.907 0.944 1.00 52.50 108 SER A CA 1
ATOM 906 C C . SER A 1 108 ? 33.268 -14.964 0.356 1.00 52.50 108 SER A C 1
ATOM 908 O O . SER A 1 108 ? 32.898 -15.637 -0.629 1.00 52.50 108 SER A O 1
#

Secondary structure (DSSP, 8-state):
--HHHHHHHHHHHHHHTS-PPTTEEEETTEEEEPP-TT-HHHHHHHHHHHHHHHHTTTSS--GGG-SB------GGGGGT--TT--HHHHHHHHHHHHHHHHHHHH--

Radius of gyration: 20.08 Å; chains: 1; bounding box: 64×29×45 Å